Protein AF-A0A5K0VDC9-F1 (afdb_monomer_lite)

Secondary structure (DSSP, 8-state):
-EEEEEEE--SSSPTT-EEEEEE--EEETTEEEEPEEEEEE--S-------------PPP--------------------

pLDDT: mean 77.02, std 18.86, range [46.75, 97.62]

Radius of gyration: 30.5 Å; chains: 1; bounding box: 66×60×68 Å

Foldseek 3Di:
DADEPEEDEDQVDAFFAFPAFPADWDDDPNHGPGHTYTYTYNYNPDPDDDDDPPPPDDDDPDDDDDDDDDDDDDDDDDDD

Sequence (80 aa):
FHEAISREESSVYTEGIIIEEFRRGFMLKGRLLRPAMVKVSAGPGPKKAPLHGEKFTDQPISNSGVDADAPPQEGLTGDS

Organism: NCBI:txid210225

InterPro domains:
  IPR000740 GrpE nucleotide exchange factor [PF01025] (1-41)
  IPR009012 GrpE nucleotide exchange factor, head [G3DSA:2.30.22.10] (1-48)
  IPR009012 GrpE nucleotide exchange factor, head [SSF51064] (1-43)

Structure (mmCIF, N/CA/C/O backbone):
data_AF-A0A5K0VDC9-F1
#
_entry.id   AF-A0A5K0VDC9-F1
#
loop_
_atom_site.group_PDB
_atom_site.id
_atom_site.type_symbol
_atom_site.label_atom_id
_atom_site.label_alt_id
_atom_site.label_comp_id
_atom_site.label_asym_id
_atom_site.label_entity_id
_atom_site.label_seq_id
_atom_site.pdbx_PDB_ins_code
_atom_site.Cartn_x
_atom_site.Cartn_y
_atom_site.Cartn_z
_atom_site.occupancy
_atom_site.B_iso_or_equiv
_atom_site.auth_seq_id
_atom_site.auth_comp_id
_atom_site.auth_asym_id
_atom_site.auth_atom_id
_atom_site.pdbx_PDB_model_num
ATOM 1 N N . PHE A 1 1 ? -4.723 2.393 4.209 1.00 90.75 1 PHE A N 1
ATOM 2 C CA . PHE A 1 1 ? -4.319 1.955 5.566 1.00 90.75 1 PHE A CA 1
ATOM 3 C C . PHE A 1 1 ? -2.912 1.356 5.635 1.00 90.75 1 PHE A C 1
ATOM 5 O O . PHE A 1 1 ? -2.490 0.987 6.725 1.00 90.75 1 PHE A O 1
ATOM 12 N N . HIS A 1 2 ? -2.174 1.287 4.523 1.00 96.25 2 HIS A N 1
ATOM 13 C CA . HIS A 1 2 ? -0.828 0.720 4.471 1.00 96.25 2 HIS A CA 1
ATOM 14 C C . HIS A 1 2 ? 0.159 1.796 4.029 1.00 96.25 2 HIS A C 1
ATOM 16 O O . HIS A 1 2 ? -0.209 2.685 3.261 1.00 96.25 2 HIS A O 1
ATOM 22 N N . GLU A 1 3 ? 1.383 1.693 4.516 1.00 96.19 3 GLU A N 1
ATOM 23 C CA . GLU A 1 3 ? 2.514 2.535 4.168 1.00 96.19 3 GLU A CA 1
ATOM 24 C C . GLU A 1 3 ? 3.667 1.623 3.742 1.00 96.19 3 GLU A C 1
ATOM 26 O O . GLU A 1 3 ? 4.137 0.782 4.514 1.00 96.19 3 GLU A O 1
ATOM 31 N N . ALA A 1 4 ? 4.078 1.747 2.482 1.00 96.31 4 ALA A N 1
ATOM 32 C CA . ALA A 1 4 ? 5.158 0.949 1.924 1.00 96.31 4 ALA A CA 1
ATOM 33 C C . ALA A 1 4 ? 6.505 1.569 2.310 1.00 96.31 4 ALA A C 1
ATOM 35 O O . ALA A 1 4 ? 6.847 2.646 1.827 1.00 96.31 4 ALA A O 1
ATOM 36 N N . ILE A 1 5 ? 7.266 0.882 3.162 1.00 95.56 5 ILE A N 1
ATOM 37 C CA . ILE A 1 5 ? 8.572 1.363 3.651 1.00 95.56 5 ILE A CA 1
ATOM 38 C C . ILE A 1 5 ? 9.756 0.740 2.905 1.00 95.56 5 ILE A C 1
ATOM 40 O O . ILE A 1 5 ? 10.882 1.213 3.016 1.00 95.56 5 ILE A O 1
ATOM 44 N N . SER A 1 6 ? 9.515 -0.339 2.161 1.00 94.00 6 SER A N 1
ATOM 45 C CA . SER A 1 6 ? 10.536 -1.052 1.398 1.00 94.00 6 SER A CA 1
ATOM 46 C C . SER A 1 6 ? 9.912 -1.727 0.180 1.00 94.00 6 SER A C 1
ATOM 48 O O . SER A 1 6 ? 8.735 -2.109 0.207 1.00 94.00 6 SER A O 1
ATOM 50 N N . ARG A 1 7 ? 10.706 -1.860 -0.886 1.00 94.31 7 ARG A N 1
ATOM 51 C CA . ARG A 1 7 ? 10.348 -2.598 -2.097 1.00 94.31 7 ARG A CA 1
ATOM 52 C C . ARG A 1 7 ? 11.347 -3.725 -2.331 1.00 94.31 7 ARG A C 1
ATOM 54 O O . ARG A 1 7 ? 12.545 -3.499 -2.196 1.00 94.31 7 ARG A O 1
ATOM 61 N N . GLU A 1 8 ? 10.855 -4.903 -2.695 1.00 92.75 8 GLU A N 1
ATOM 62 C CA . GLU A 1 8 ? 11.680 -6.073 -3.020 1.00 92.75 8 GLU A CA 1
ATOM 63 C C . GLU A 1 8 ? 11.281 -6.649 -4.382 1.00 92.75 8 GLU A C 1
ATOM 65 O O . GLU A 1 8 ? 10.095 -6.745 -4.714 1.00 92.75 8 GLU A O 1
ATOM 70 N N . GLU A 1 9 ? 12.277 -7.005 -5.189 1.00 90.75 9 GLU A N 1
ATOM 71 C CA . GLU A 1 9 ? 12.067 -7.681 -6.468 1.00 90.75 9 GLU A CA 1
ATOM 72 C C . GLU A 1 9 ? 11.562 -9.100 -6.204 1.00 90.75 9 GLU A C 1
ATOM 74 O O . GLU A 1 9 ? 12.186 -9.873 -5.480 1.00 90.75 9 GLU A O 1
ATOM 79 N N . SER A 1 10 ? 10.417 -9.458 -6.781 1.00 87.31 10 SER A N 1
ATOM 80 C CA . SER A 1 10 ? 9.856 -10.797 -6.612 1.00 87.31 10 SER A CA 1
ATOM 81 C C . SER A 1 10 ? 9.337 -11.318 -7.935 1.00 87.31 10 SER A C 1
ATOM 83 O O . SER A 1 10 ? 8.528 -10.674 -8.584 1.00 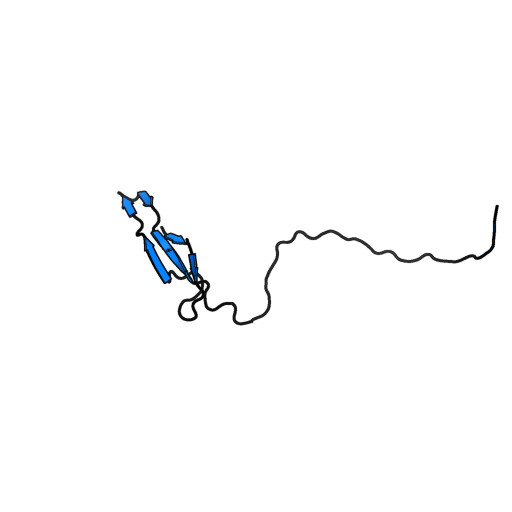87.31 10 SER A O 1
ATOM 85 N N . SER A 1 11 ? 9.762 -12.517 -8.322 1.00 87.88 11 SER A N 1
ATOM 86 C CA . SER A 1 11 ? 9.212 -13.215 -9.488 1.00 87.88 11 SER A CA 1
ATOM 87 C C . SER A 1 11 ? 7.874 -13.901 -9.211 1.00 87.88 11 SER A C 1
ATOM 89 O O . SER A 1 11 ? 7.202 -14.319 -10.153 1.00 87.88 11 SER A O 1
ATOM 91 N N . VAL A 1 12 ? 7.499 -14.019 -7.933 1.00 89.62 12 VAL A N 1
ATOM 92 C CA . VAL A 1 12 ? 6.273 -14.683 -7.472 1.00 89.62 12 VAL A CA 1
ATOM 93 C C . VAL A 1 12 ? 5.127 -13.683 -7.352 1.00 89.62 12 VAL A C 1
ATOM 95 O O . VAL A 1 12 ? 4.003 -13.981 -7.751 1.00 89.62 12 VAL A O 1
ATOM 98 N N . TYR A 1 13 ? 5.412 -12.493 -6.824 1.00 88.69 13 TYR A N 1
ATOM 99 C CA . TYR A 1 13 ? 4.420 -11.444 -6.607 1.00 88.69 13 TYR A CA 1
ATOM 100 C C . TYR A 1 13 ? 4.524 -10.370 -7.690 1.00 88.69 13 TYR A C 1
ATOM 102 O O . TYR A 1 13 ? 5.617 -9.972 -8.077 1.00 88.69 13 TYR A O 1
ATOM 110 N N . THR A 1 14 ? 3.382 -9.898 -8.189 1.00 87.88 14 THR A N 1
ATOM 111 C CA . THR A 1 14 ? 3.329 -8.798 -9.160 1.00 87.88 14 THR A CA 1
ATOM 112 C C . THR A 1 14 ? 3.644 -7.458 -8.502 1.00 87.88 14 THR A C 1
ATOM 114 O O . THR A 1 14 ? 3.515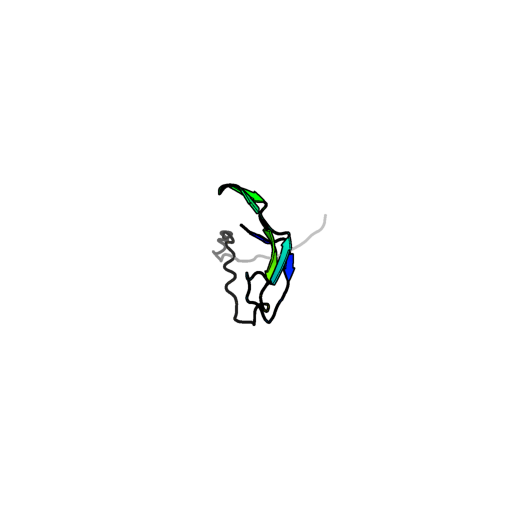 -7.306 -7.286 1.00 87.88 14 THR A O 1
ATOM 117 N N . GLU A 1 15 ? 4.014 -6.465 -9.311 1.00 89.31 15 GLU A N 1
ATOM 118 C CA . GLU A 1 15 ? 4.294 -5.113 -8.825 1.00 89.31 15 GLU A CA 1
ATOM 119 C C . GLU A 1 15 ? 3.111 -4.544 -8.023 1.00 89.31 15 GLU A C 1
ATOM 121 O O . GLU A 1 15 ? 1.946 -4.701 -8.391 1.00 89.31 15 GLU A O 1
ATOM 126 N N . GLY A 1 16 ? 3.423 -3.909 -6.892 1.00 87.19 16 GLY A N 1
ATOM 127 C CA . GLY A 1 16 ? 2.443 -3.255 -6.024 1.00 87.19 16 GLY A CA 1
ATOM 128 C C . GLY A 1 16 ? 1.757 -4.171 -5.006 1.00 87.19 16 GLY A C 1
ATOM 129 O O . GLY A 1 16 ? 0.978 -3.680 -4.189 1.00 87.19 16 GLY A O 1
ATOM 130 N N . ILE A 1 17 ? 2.052 -5.474 -4.996 1.00 93.12 17 ILE A N 1
ATOM 131 C CA . ILE A 1 17 ? 1.504 -6.417 -4.008 1.00 93.12 17 ILE A CA 1
ATOM 132 C C . ILE A 1 17 ? 2.306 -6.374 -2.705 1.00 93.12 17 ILE A C 1
ATOM 134 O O . ILE A 1 17 ? 3.529 -6.285 -2.723 1.00 93.12 17 ILE A O 1
ATOM 138 N N . ILE A 1 18 ? 1.629 -6.458 -1.558 1.00 93.75 18 ILE A N 1
ATOM 139 C CA . ILE A 1 18 ? 2.286 -6.557 -0.248 1.00 93.75 18 ILE A CA 1
ATOM 140 C C . ILE A 1 18 ? 2.908 -7.950 -0.104 1.00 93.75 18 ILE A C 1
ATOM 142 O O . ILE A 1 18 ? 2.197 -8.949 -0.163 1.00 93.75 18 ILE A O 1
ATOM 146 N N . ILE A 1 19 ? 4.223 -7.999 0.103 1.00 94.44 19 ILE A N 1
ATOM 147 C CA . ILE A 1 19 ? 4.978 -9.240 0.328 1.00 94.44 19 ILE A CA 1
ATOM 148 C C . ILE A 1 19 ? 4.983 -9.587 1.818 1.00 94.44 19 ILE A C 1
ATOM 150 O O . ILE A 1 19 ? 4.803 -10.741 2.192 1.00 94.44 19 ILE A O 1
ATOM 154 N N . GLU A 1 20 ? 5.207 -8.586 2.673 1.00 95.00 20 GLU A N 1
ATO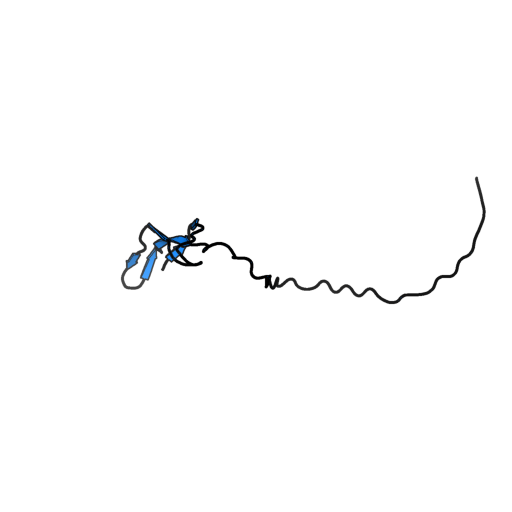M 155 C CA . GLU A 1 20 ? 5.454 -8.799 4.099 1.00 95.00 20 GLU A CA 1
ATOM 156 C C . GLU A 1 20 ? 4.953 -7.613 4.935 1.00 95.00 20 GLU A C 1
ATOM 158 O O . GLU A 1 20 ? 5.118 -6.452 4.553 1.00 95.00 20 GLU A O 1
ATOM 163 N N . GLU A 1 21 ? 4.353 -7.892 6.095 1.00 96.19 21 GLU A N 1
ATOM 164 C CA . GLU A 1 21 ? 3.951 -6.876 7.072 1.00 96.19 21 GLU A CA 1
ATOM 165 C C . GLU A 1 21 ? 5.006 -6.767 8.175 1.00 96.19 21 GLU A C 1
ATOM 167 O O . GLU A 1 21 ? 5.162 -7.667 8.996 1.00 96.19 21 GLU A O 1
ATOM 172 N N . PHE A 1 22 ? 5.703 -5.633 8.233 1.00 95.62 22 PHE A N 1
ATOM 173 C CA . PHE A 1 22 ? 6.713 -5.383 9.263 1.00 95.62 22 PHE A CA 1
ATOM 174 C C . PHE A 1 22 ? 6.100 -4.940 10.587 1.00 95.62 22 PHE A C 1
ATOM 176 O O . PHE A 1 22 ? 6.605 -5.248 11.667 1.00 95.62 22 PHE A O 1
ATOM 183 N N . ARG A 1 23 ? 5.031 -4.144 10.517 1.00 96.50 23 ARG A N 1
ATOM 184 C CA . ARG A 1 23 ? 4.304 -3.691 11.701 1.00 96.50 23 ARG A CA 1
ATOM 185 C C . ARG A 1 23 ? 2.842 -3.468 11.370 1.00 96.50 23 ARG A C 1
ATOM 187 O O . ARG A 1 23 ? 2.516 -2.708 10.458 1.00 96.50 23 ARG A O 1
ATOM 194 N N . ARG A 1 24 ? 1.984 -4.007 12.228 1.00 95.69 24 ARG A N 1
ATOM 195 C CA . ARG A 1 24 ? 0.541 -3.824 12.146 1.00 95.69 24 ARG A CA 1
ATOM 196 C C . ARG A 1 24 ? 0.104 -2.377 12.332 1.00 95.69 24 ARG A C 1
ATOM 198 O O . ARG A 1 24 ? 0.596 -1.659 13.205 1.00 95.69 24 ARG A O 1
ATOM 205 N N . GLY A 1 25 ? -0.839 -1.974 11.487 1.00 96.44 25 GLY A N 1
ATOM 206 C CA . GLY A 1 25 ? -1.568 -0.715 11.587 1.00 96.44 25 GLY A CA 1
ATOM 207 C C . GLY A 1 25 ? -2.808 -0.859 12.462 1.00 96.44 25 GLY A C 1
ATOM 208 O O . GLY A 1 25 ? -3.331 -1.957 12.642 1.00 96.44 25 GLY A O 1
ATOM 209 N N . PHE A 1 26 ? -3.304 0.256 12.991 1.00 96.00 26 PHE A N 1
ATOM 210 C CA . PHE A 1 26 ? -4.457 0.250 13.889 1.00 96.00 26 PHE A CA 1
ATOM 211 C C . PHE A 1 26 ? -5.457 1.345 13.538 1.00 96.00 26 PHE A C 1
ATOM 213 O O . PHE A 1 26 ? -5.098 2.471 13.179 1.00 96.00 26 PHE A O 1
ATOM 220 N N . MET A 1 27 ? -6.731 1.004 13.709 1.00 96.50 27 MET A N 1
ATOM 221 C CA . MET A 1 27 ? -7.852 1.931 13.647 1.00 96.50 27 MET A CA 1
ATOM 222 C C . MET A 1 27 ? -8.595 1.898 14.979 1.00 96.50 27 MET A C 1
ATOM 224 O O . MET A 1 27 ? -8.849 0.825 15.522 1.00 96.50 27 MET A O 1
ATOM 228 N N . LEU A 1 28 ? -8.963 3.068 15.494 1.00 95.69 28 LEU A N 1
ATOM 229 C CA . LEU A 1 28 ? -9.767 3.204 16.704 1.00 95.69 28 LEU A CA 1
ATOM 230 C C . LEU A 1 28 ? -11.045 3.953 16.357 1.00 95.69 28 LEU A C 1
ATOM 232 O O . LEU A 1 28 ? -10.991 5.111 15.952 1.00 95.69 28 LEU A O 1
ATOM 236 N N . LYS A 1 29 ? -12.197 3.291 16.521 1.00 95.38 29 LYS A N 1
ATOM 237 C CA . LYS A 1 29 ? -13.522 3.879 16.249 1.00 95.38 29 LYS A CA 1
ATOM 238 C C . LYS A 1 29 ? -13.615 4.524 14.851 1.00 95.38 29 LYS A C 1
ATOM 240 O O . LYS A 1 29 ? -14.104 5.636 14.709 1.00 95.38 29 LYS A O 1
ATOM 245 N N . GLY A 1 30 ? -13.075 3.856 13.829 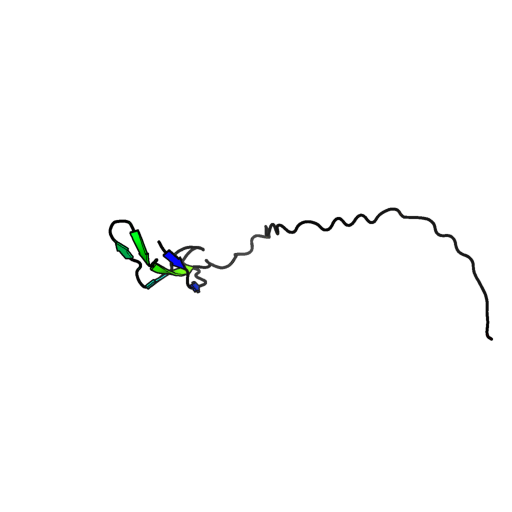1.00 92.75 30 GLY A N 1
ATOM 246 C CA . GLY A 1 30 ? -13.058 4.361 12.447 1.00 92.75 30 GLY A CA 1
ATOM 247 C C . GLY A 1 30 ? -11.988 5.420 12.143 1.00 92.75 30 GLY A C 1
ATOM 248 O O . GLY A 1 30 ? -11.844 5.818 10.992 1.00 92.75 30 GLY A O 1
ATOM 249 N N . ARG A 1 31 ? -11.192 5.851 13.131 1.00 96.00 31 ARG A N 1
ATOM 250 C CA . ARG A 1 31 ? -10.059 6.764 12.925 1.00 96.00 31 ARG A CA 1
ATOM 251 C C . ARG A 1 31 ? -8.760 5.984 12.738 1.00 96.00 31 ARG A C 1
ATOM 253 O O . ARG A 1 31 ? -8.408 5.161 13.583 1.00 96.00 31 ARG A O 1
ATOM 260 N N . LEU A 1 32 ? -8.021 6.277 11.667 1.00 95.94 32 LEU A N 1
ATOM 261 C CA . LEU A 1 32 ? -6.676 5.740 11.454 1.00 95.94 32 LEU A CA 1
ATOM 262 C C . LEU A 1 32 ? -5.718 6.322 12.499 1.00 95.94 32 LEU A C 1
ATOM 264 O O . LEU A 1 32 ? -5.471 7.525 12.507 1.00 95.94 32 LEU A O 1
ATOM 268 N N . LEU A 1 33 ? -5.196 5.470 13.383 1.00 95.62 33 LEU A N 1
ATOM 269 C CA . LEU A 1 33 ? -4.185 5.874 14.364 1.00 95.62 33 LEU A CA 1
ATOM 270 C C . LEU A 1 33 ? -2.779 5.744 13.792 1.00 95.62 33 LEU A C 1
ATOM 272 O O . LEU A 1 33 ? -1.918 6.581 14.043 1.00 95.62 33 LEU A O 1
ATOM 276 N N . ARG A 1 34 ? -2.549 4.672 13.035 1.00 96.00 34 ARG A N 1
ATOM 277 C CA . ARG A 1 34 ? -1.264 4.384 12.412 1.00 96.00 34 ARG A CA 1
ATOM 278 C C . ARG A 1 34 ? -1.471 3.458 11.213 1.00 96.00 34 ARG A C 1
ATOM 280 O O . ARG A 1 34 ? -2.139 2.434 11.385 1.00 96.00 34 ARG A O 1
ATOM 287 N N . PRO A 1 35 ? -0.906 3.761 10.034 1.00 96.94 35 PRO A N 1
ATOM 288 C CA . PRO A 1 35 ? -0.887 2.810 8.931 1.00 96.94 35 PRO A CA 1
ATOM 289 C C . PRO A 1 35 ? -0.010 1.593 9.260 1.00 96.94 35 PRO A C 1
ATOM 291 O O . PRO A 1 35 ? 0.916 1.662 10.073 1.00 96.94 35 PRO A O 1
ATOM 294 N N . ALA A 1 36 ? -0.317 0.460 8.634 1.00 97.62 36 ALA A N 1
ATOM 295 C CA . ALA A 1 36 ? 0.544 -0.714 8.688 1.00 97.62 36 ALA A CA 1
ATOM 296 C C . ALA A 1 36 ? 1.796 -0.462 7.845 1.00 97.62 36 ALA A C 1
ATOM 298 O O . ALA A 1 36 ? 1.683 0.030 6.724 1.00 97.62 36 ALA A O 1
ATOM 299 N N . MET A 1 37 ? 2.969 -0.804 8.371 1.00 97.25 37 MET A N 1
ATOM 300 C CA . MET A 1 37 ? 4.226 -0.689 7.634 1.00 97.25 37 MET A CA 1
ATOM 301 C C . MET A 1 37 ? 4.491 -2.001 6.915 1.00 97.25 37 MET A C 1
ATOM 303 O O . MET A 1 37 ? 4.569 -3.053 7.556 1.00 97.25 37 MET A O 1
ATOM 307 N N . VAL A 1 38 ? 4.624 -1.934 5.597 1.00 97.56 38 VAL A N 1
ATOM 308 C CA . VAL A 1 38 ? 4.683 -3.120 4.742 1.00 97.56 38 VAL A CA 1
ATOM 309 C C . VAL A 1 38 ? 5.845 -3.053 3.757 1.00 97.56 38 VAL A C 1
ATOM 311 O O . VAL A 1 38 ? 6.298 -1.972 3.366 1.00 97.56 38 VAL A O 1
ATOM 314 N N . LYS A 1 39 ? 6.314 -4.231 3.354 1.00 96.44 39 LYS A N 1
ATOM 315 C CA . LYS A 1 39 ? 7.154 -4.442 2.180 1.00 96.44 39 LYS A CA 1
ATOM 316 C C . LYS A 1 39 ? 6.258 -4.705 0.981 1.00 96.44 39 LYS A C 1
ATOM 318 O O . LYS A 1 39 ? 5.369 -5.556 1.061 1.00 96.44 39 LYS A O 1
ATOM 323 N N . VAL A 1 40 ? 6.500 -4.020 -0.127 1.00 95.88 40 VAL A N 1
ATOM 324 C CA . VAL A 1 40 ? 5.773 -4.270 -1.378 1.00 95.88 40 VAL A CA 1
ATOM 325 C C . VAL A 1 40 ? 6.686 -4.869 -2.433 1.00 95.88 40 VAL A C 1
ATOM 327 O O . VAL A 1 40 ? 7.899 -4.675 -2.419 1.00 95.88 40 VAL A O 1
ATOM 330 N N . SER A 1 41 ? 6.099 -5.602 -3.362 1.00 95.25 41 SER A N 1
ATOM 331 C CA . SER A 1 41 ? 6.809 -6.131 -4.504 1.00 95.25 41 SER A CA 1
ATOM 332 C C . SER A 1 41 ? 7.026 -5.044 -5.544 1.00 95.25 41 SER A C 1
ATOM 334 O O . SER A 1 41 ? 6.095 -4.316 -5.896 1.00 95.25 41 SER A O 1
ATOM 336 N N . ALA A 1 42 ? 8.245 -4.974 -6.071 1.00 91.44 42 ALA A N 1
ATOM 337 C CA . ALA A 1 42 ? 8.542 -4.262 -7.311 1.00 91.44 42 ALA A CA 1
ATOM 338 C C . ALA A 1 42 ? 8.148 -5.080 -8.562 1.00 91.44 42 ALA A C 1
ATOM 340 O O . ALA A 1 42 ? 8.345 -4.624 -9.682 1.00 91.44 42 ALA A O 1
ATOM 341 N N . GLY A 1 43 ? 7.583 -6.279 -8.373 1.00 88.38 43 GLY A N 1
ATOM 342 C CA . GLY A 1 43 ? 7.299 -7.240 -9.428 1.00 88.38 43 GLY A CA 1
ATOM 343 C C . GLY A 1 43 ? 8.552 -7.966 -9.923 1.00 88.38 43 GLY A C 1
ATOM 344 O O . GLY A 1 43 ? 9.674 -7.661 -9.499 1.00 88.38 43 GLY A O 1
ATOM 345 N N . PRO A 1 44 ? 8.387 -8.929 -10.847 1.00 79.75 44 PRO A N 1
ATOM 346 C CA . PRO A 1 44 ? 9.481 -9.353 -11.693 1.00 79.75 44 PRO A CA 1
ATOM 347 C C . PRO A 1 44 ? 9.783 -8.147 -12.570 1.00 79.75 44 PRO A C 1
ATOM 349 O O . PRO A 1 44 ? 8.928 -7.766 -13.371 1.00 79.75 44 PRO A O 1
ATOM 352 N N . GLY A 1 45 ? 10.951 -7.529 -12.368 1.00 67.19 45 GLY A N 1
ATOM 353 C CA . GLY A 1 45 ? 11.380 -6.339 -13.102 1.00 67.19 45 GLY A CA 1
ATOM 354 C C . GLY A 1 45 ? 11.092 -6.447 -14.604 1.00 67.19 45 GLY A C 1
ATOM 355 O O . GLY A 1 45 ? 10.969 -7.560 -15.127 1.00 67.19 45 GLY A O 1
ATOM 356 N N . PRO A 1 46 ? 10.953 -5.311 -15.309 1.00 64.38 46 PRO A N 1
ATOM 357 C CA . PRO A 1 46 ? 10.325 -5.247 -16.621 1.00 64.38 46 PRO A CA 1
ATOM 358 C C . PRO A 1 46 ? 10.895 -6.321 -17.547 1.00 64.38 46 PRO A C 1
ATOM 360 O O . PRO A 1 46 ? 12.023 -6.222 -18.035 1.00 64.38 46 PRO A O 1
ATOM 363 N N . LYS A 1 47 ? 10.099 -7.366 -17.806 1.00 59.59 47 LYS A N 1
ATOM 364 C CA . LYS A 1 47 ? 10.356 -8.259 -18.932 1.00 59.59 47 LYS A CA 1
ATOM 365 C C . LYS A 1 47 ? 10.257 -7.360 -20.152 1.00 59.59 47 LYS A C 1
ATOM 367 O O . LYS A 1 47 ? 9.158 -6.906 -20.447 1.00 59.59 47 LYS A O 1
ATOM 372 N N . LYS A 1 48 ? 11.392 -7.033 -20.783 1.00 50.88 48 LYS A N 1
ATOM 373 C CA . LYS A 1 48 ? 11.477 -6.191 -21.988 1.00 50.88 48 LYS A CA 1
ATOM 374 C C . LYS A 1 48 ? 10.248 -6.385 -22.890 1.00 50.88 48 LYS A C 1
ATOM 376 O O . LYS A 1 48 ? 10.174 -7.347 -23.646 1.00 50.88 48 LYS A O 1
ATOM 381 N N . ALA A 1 49 ? 9.337 -5.426 -22.828 1.00 52.75 49 ALA A N 1
ATOM 382 C CA . ALA A 1 49 ? 8.508 -4.974 -23.928 1.00 52.75 49 ALA A CA 1
ATOM 383 C C . ALA A 1 49 ? 8.762 -3.457 -24.002 1.00 52.75 49 ALA A C 1
ATOM 385 O O . ALA A 1 49 ? 8.896 -2.814 -22.956 1.00 52.75 49 ALA A O 1
ATOM 386 N N . PRO A 1 50 ? 9.007 -2.901 -25.197 1.00 50.72 50 PRO A N 1
ATOM 387 C CA . PRO A 1 50 ? 9.696 -1.628 -25.337 1.00 50.72 50 PRO A CA 1
ATOM 388 C C . PRO A 1 50 ? 8.829 -0.462 -24.847 1.00 50.72 50 PRO A C 1
ATOM 390 O O . PRO A 1 50 ? 7.665 -0.359 -25.205 1.00 50.72 50 PRO A O 1
ATOM 393 N N . LEU A 1 51 ? 9.453 0.419 -24.058 1.00 58.66 51 LEU A N 1
ATOM 394 C CA . LEU A 1 51 ? 9.235 1.870 -24.014 1.00 58.66 51 LEU A CA 1
ATOM 395 C C . LEU A 1 51 ? 7.784 2.375 -24.195 1.00 58.66 51 LEU A C 1
ATOM 397 O O . LEU A 1 51 ? 7.345 2.630 -25.312 1.00 58.66 51 LEU A O 1
ATOM 401 N N . HIS A 1 52 ? 7.134 2.740 -23.089 1.00 48.69 52 HIS A N 1
ATOM 402 C CA . HIS A 1 52 ? 6.416 4.022 -23.022 1.00 48.69 52 HIS A CA 1
ATOM 403 C C . HIS A 1 52 ? 6.712 4.709 -21.689 1.00 48.69 52 HIS A C 1
ATOM 405 O O . HIS A 1 52 ? 5.893 4.837 -20.788 1.00 48.69 52 HIS A O 1
ATOM 411 N N . GLY A 1 53 ? 7.970 5.135 -21.568 1.00 53.22 53 GLY A N 1
ATOM 412 C CA . GLY A 1 53 ? 8.283 6.301 -20.762 1.00 53.22 53 GLY A CA 1
ATOM 413 C C . GLY A 1 53 ? 7.814 7.527 -21.531 1.00 53.22 53 GLY A C 1
ATOM 414 O O . GLY A 1 53 ? 8.613 8.145 -22.235 1.00 53.22 53 GLY A O 1
ATOM 415 N N . GLU A 1 54 ? 6.538 7.872 -21.403 1.00 49.81 54 GLU A N 1
ATOM 416 C CA . GLU A 1 54 ? 6.063 9.220 -21.700 1.00 49.81 54 GLU A CA 1
ATOM 417 C C . GLU A 1 54 ? 6.554 10.129 -20.571 1.00 49.81 54 GLU A C 1
ATOM 419 O O . GLU A 1 54 ? 5.903 10.405 -19.568 1.00 49.81 54 GLU A O 1
ATOM 424 N N . LYS A 1 55 ? 7.822 10.518 -20.728 1.00 46.75 55 LYS A N 1
ATOM 425 C CA . LYS A 1 55 ? 8.398 11.681 -20.075 1.00 46.75 55 LYS A CA 1
ATOM 426 C C . LYS A 1 55 ? 7.510 12.869 -20.431 1.00 46.75 55 LYS A C 1
ATOM 428 O O . LYS A 1 55 ? 7.501 13.301 -21.581 1.00 46.75 55 LYS A O 1
ATOM 433 N N . PHE A 1 56 ? 6.810 13.411 -19.443 1.00 52.91 56 PHE A N 1
ATOM 434 C CA . PHE A 1 56 ? 6.248 14.755 -19.507 1.00 52.91 56 PHE A CA 1
ATOM 435 C C . PHE A 1 56 ? 7.415 15.754 -19.411 1.00 52.91 56 PHE A C 1
ATOM 437 O O . PHE A 1 56 ? 7.673 16.352 -18.372 1.00 52.91 56 PHE A O 1
ATOM 444 N N . THR A 1 57 ? 8.229 15.821 -20.462 1.00 50.16 57 THR A N 1
ATOM 445 C CA . THR A 1 57 ? 9.224 16.877 -20.652 1.00 50.16 57 THR A CA 1
ATOM 446 C C . THR A 1 57 ? 8.592 17.907 -21.562 1.00 50.16 57 THR A C 1
ATOM 448 O O . THR A 1 57 ? 8.420 17.643 -22.753 1.00 50.16 57 THR A O 1
ATOM 451 N N . ASP A 1 58 ? 8.240 19.056 -20.987 1.00 58.59 58 ASP A N 1
ATOM 452 C CA . ASP A 1 58 ? 7.963 20.270 -21.745 1.00 58.59 58 ASP A CA 1
ATOM 453 C C . ASP A 1 58 ? 9.081 20.480 -22.774 1.00 58.59 58 ASP A C 1
ATOM 455 O O . ASP A 1 58 ? 10.275 20.450 -22.461 1.00 58.59 58 ASP A O 1
ATOM 459 N N . GLN A 1 59 ? 8.675 20.597 -24.033 1.00 62.16 59 GLN A N 1
ATOM 460 C CA . GLN A 1 59 ? 9.557 20.693 -25.188 1.00 62.16 59 GLN A CA 1
ATOM 461 C C . GLN A 1 59 ? 10.355 22.009 -25.147 1.00 62.16 59 GLN A C 1
ATOM 463 O O . GLN A 1 59 ? 9.757 23.064 -24.926 1.00 62.16 59 GLN A O 1
ATOM 468 N N . PRO A 1 60 ? 11.668 22.015 -25.441 1.00 55.84 60 PRO A N 1
ATOM 469 C CA . PRO A 1 60 ? 12.339 23.238 -25.851 1.00 55.84 60 PRO A CA 1
ATOM 470 C C . PRO A 1 60 ? 11.923 23.576 -27.289 1.00 55.84 60 PRO A C 1
ATOM 472 O O . PRO A 1 60 ? 12.146 22.798 -28.215 1.00 55.84 60 PRO A O 1
ATOM 475 N N . ILE A 1 61 ? 11.321 24.749 -27.480 1.00 58.66 61 ILE A N 1
ATOM 476 C CA . ILE A 1 61 ? 11.040 25.313 -28.805 1.00 58.66 61 ILE A CA 1
ATOM 477 C C . ILE A 1 61 ? 12.387 25.685 -29.448 1.00 58.66 61 ILE A C 1
ATOM 479 O O . ILE A 1 61 ? 12.941 26.748 -29.174 1.00 58.66 61 ILE A O 1
ATOM 483 N N . SER A 1 62 ? 12.960 24.797 -30.260 1.00 60.00 62 SER A N 1
ATOM 484 C CA . SER A 1 62 ? 14.105 25.113 -31.118 1.00 60.00 62 SER A CA 1
ATOM 485 C C . SER A 1 62 ? 13.617 25.337 -32.546 1.00 60.00 62 SER A C 1
ATOM 487 O O . SER A 1 62 ? 13.402 24.381 -33.291 1.00 60.00 62 SER A O 1
ATOM 489 N N . ASN A 1 63 ? 13.467 26.600 -32.938 1.00 57.94 63 ASN A N 1
ATOM 490 C CA . ASN A 1 63 ? 13.223 26.964 -34.329 1.00 57.94 63 ASN A CA 1
ATOM 491 C C . ASN A 1 63 ? 14.563 27.371 -34.947 1.00 57.94 63 ASN A C 1
ATOM 493 O O . ASN A 1 63 ? 14.974 28.523 -34.837 1.00 57.94 63 ASN A O 1
ATOM 497 N N . SER A 1 64 ? 15.252 26.428 -35.586 1.00 54.97 64 SER A N 1
ATOM 498 C CA . SER A 1 64 ? 16.369 26.723 -36.486 1.00 54.97 64 SER A CA 1
ATOM 499 C C . SER A 1 64 ? 16.015 26.240 -37.885 1.00 54.97 64 SER A C 1
ATOM 501 O O . SER A 1 64 ? 15.877 25.037 -38.103 1.00 54.97 64 SER A O 1
ATOM 503 N N . GLY A 1 65 ? 15.880 27.178 -38.818 1.00 49.81 65 GLY A N 1
ATOM 504 C CA . GLY A 1 65 ? 15.757 26.873 -40.236 1.00 49.81 65 GLY A CA 1
ATOM 505 C C . GLY A 1 65 ? 15.345 28.089 -41.046 1.00 49.81 65 GLY A C 1
ATOM 506 O O . GLY A 1 65 ? 14.156 28.319 -41.213 1.00 49.81 65 GLY A O 1
ATOM 507 N N . VAL A 1 66 ? 16.327 28.830 -41.557 1.00 64.38 66 VAL A N 1
ATOM 508 C CA . VAL A 1 66 ? 16.332 29.268 -42.959 1.00 64.38 66 VAL A CA 1
ATOM 509 C C . VAL A 1 66 ? 17.786 29.412 -43.401 1.00 64.38 66 VAL A C 1
ATOM 511 O O . VAL A 1 66 ? 18.542 30.227 -42.876 1.00 64.38 66 VAL A O 1
ATOM 514 N N . ASP A 1 67 ? 18.168 28.528 -44.313 1.00 58.62 67 ASP A N 1
ATOM 515 C CA . ASP A 1 67 ? 19.443 28.490 -45.011 1.00 58.62 67 ASP A CA 1
ATOM 516 C C . ASP A 1 67 ? 19.635 29.683 -45.963 1.00 58.62 67 ASP A C 1
ATOM 518 O O . ASP A 1 67 ? 18.679 30.350 -46.357 1.00 58.62 67 ASP A O 1
ATOM 522 N N . ALA A 1 68 ? 20.884 29.800 -46.423 1.00 58.28 68 ALA A N 1
ATOM 523 C CA . ALA A 1 68 ? 21.323 30.426 -47.670 1.00 58.28 68 ALA A CA 1
ATOM 524 C C . ALA A 1 68 ? 21.486 31.955 -47.685 1.00 58.28 68 ALA A C 1
ATOM 526 O O . ALA A 1 68 ? 20.569 32.685 -48.038 1.00 58.28 68 ALA A O 1
ATOM 527 N N . ASP A 1 69 ? 22.721 32.412 -47.456 1.00 59.00 69 ASP A N 1
ATOM 528 C CA . ASP A 1 69 ? 23.439 33.185 -48.480 1.00 59.00 69 ASP A CA 1
ATOM 529 C C . ASP A 1 69 ? 24.948 33.178 -48.175 1.00 59.00 69 ASP A C 1
ATOM 531 O O . ASP A 1 69 ? 25.414 33.770 -47.203 1.00 59.00 69 ASP A O 1
ATOM 535 N N . ALA A 1 70 ? 25.714 32.448 -48.979 1.00 58.78 70 ALA A N 1
ATOM 536 C CA . ALA A 1 70 ? 27.164 32.563 -49.032 1.00 58.78 70 ALA A CA 1
ATOM 537 C C . ALA A 1 70 ? 27.518 33.011 -50.449 1.00 58.78 70 ALA A C 1
ATOM 539 O O . ALA A 1 70 ? 27.130 32.339 -51.409 1.00 58.78 70 ALA A O 1
ATOM 540 N N . PRO A 1 71 ? 28.301 34.090 -50.591 1.00 62.91 71 PRO A N 1
ATOM 541 C CA . PRO A 1 71 ? 29.473 33.953 -51.447 1.00 62.91 71 PRO A CA 1
ATOM 542 C C . PRO A 1 71 ? 30.765 34.597 -50.893 1.00 62.91 71 PRO A C 1
ATOM 544 O O . PRO A 1 71 ? 30.727 35.384 -49.947 1.00 62.91 71 PRO A O 1
ATOM 547 N N . PRO A 1 72 ? 31.928 34.233 -51.472 1.00 68.44 72 PRO A N 1
ATOM 548 C CA . PRO A 1 72 ? 33.259 34.362 -50.867 1.00 68.44 72 PRO A CA 1
ATOM 549 C C . PRO A 1 72 ? 34.122 35.441 -51.537 1.00 68.44 72 PRO A C 1
ATOM 551 O O . PRO A 1 72 ? 34.012 35.551 -52.749 1.00 68.44 72 PRO A O 1
ATOM 554 N N . GLN A 1 73 ? 35.033 36.130 -50.822 1.00 59.56 73 GLN A N 1
ATOM 555 C CA . GLN A 1 73 ? 36.260 36.779 -51.370 1.00 59.56 73 GLN A CA 1
ATOM 556 C C . GLN A 1 73 ? 37.301 36.911 -50.228 1.00 59.56 73 GLN A C 1
ATOM 558 O O . GLN A 1 73 ? 37.015 37.534 -49.213 1.00 59.56 73 GLN A O 1
ATOM 563 N N . GLU A 1 74 ? 38.351 36.085 -50.160 1.00 50.56 74 GLU A N 1
ATOM 564 C CA . GLU A 1 74 ? 39.681 36.230 -50.794 1.00 50.56 74 GLU A CA 1
ATOM 565 C C . GLU A 1 74 ? 40.573 37.368 -50.237 1.00 50.56 74 GLU A C 1
ATOM 567 O O . GLU A 1 74 ? 40.369 38.534 -50.540 1.00 50.56 74 GLU A O 1
ATOM 572 N N . GLY A 1 75 ? 41.646 36.987 -49.521 1.00 51.16 75 GLY A N 1
ATOM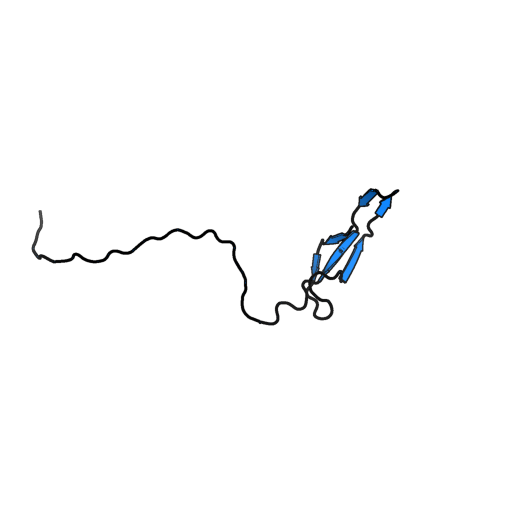 573 C CA . GLY A 1 75 ? 43.005 37.456 -49.843 1.00 51.16 75 GLY A CA 1
ATOM 574 C C . GLY A 1 75 ? 43.696 38.545 -48.996 1.00 51.16 75 GLY A C 1
ATOM 575 O O . GLY A 1 75 ? 43.298 39.699 -49.002 1.00 51.16 75 GLY A O 1
ATOM 576 N N . LEU A 1 76 ? 44.871 38.150 -48.472 1.00 55.50 76 LEU A N 1
ATOM 577 C CA . LEU A 1 76 ? 46.145 38.896 -48.345 1.00 55.50 76 LEU A CA 1
ATOM 578 C C . LEU A 1 76 ? 46.452 39.787 -47.108 1.00 55.50 76 LEU A C 1
ATOM 580 O O . LEU A 1 76 ? 45.966 40.901 -46.990 1.00 55.50 76 LEU A O 1
ATOM 584 N N . THR A 1 77 ? 47.402 39.275 -46.294 1.00 59.25 77 THR A N 1
ATOM 585 C CA . THR A 1 77 ? 48.628 39.903 -45.703 1.00 59.25 77 THR A CA 1
ATOM 586 C C . THR A 1 77 ? 48.498 41.259 -44.988 1.00 59.25 77 THR A C 1
ATOM 588 O O . THR A 1 77 ? 47.996 42.209 -45.562 1.00 59.25 77 THR A O 1
ATOM 591 N N . GLY A 1 78 ? 48.976 41.470 -43.761 1.00 55.72 78 GLY A N 1
ATOM 592 C CA . GLY A 1 78 ? 50.351 41.338 -43.251 1.00 55.72 78 GLY A CA 1
ATOM 593 C C . GLY A 1 78 ? 50.462 42.261 -42.015 1.00 55.72 78 GLY A C 1
ATOM 594 O O . GLY A 1 78 ? 49.734 43.244 -41.930 1.00 55.72 78 GLY A O 1
ATOM 595 N N . ASP A 1 79 ? 51.119 41.828 -40.939 1.00 59.03 79 ASP A N 1
ATOM 596 C CA . ASP A 1 79 ? 52.391 42.425 -40.482 1.00 59.03 79 ASP A CA 1
ATOM 597 C C . ASP A 1 79 ? 52.373 43.961 -40.343 1.00 59.03 79 ASP A C 1
ATOM 599 O O . ASP A 1 79 ? 52.573 44.676 -41.325 1.00 59.03 79 ASP A O 1
ATOM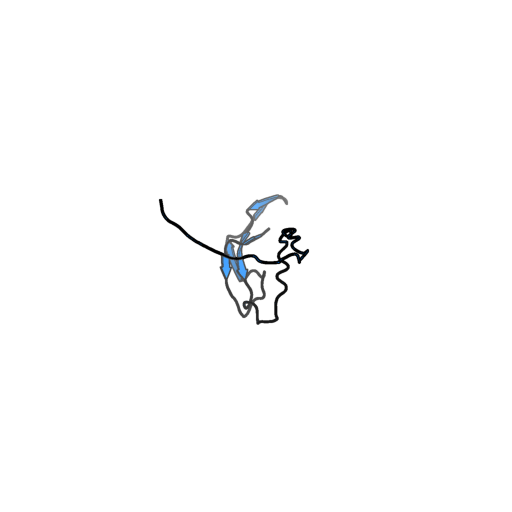 603 N N . SER A 1 80 ? 52.154 44.446 -39.112 1.00 58.62 80 SER A N 1
ATOM 604 C CA . SER A 1 80 ? 52.895 45.547 -38.458 1.00 58.62 80 SER A CA 1
ATOM 605 C C . SER A 1 80 ? 52.493 45.665 -36.986 1.00 58.62 80 SER A C 1
ATOM 607 O O . SER A 1 80 ? 51.273 45.622 -36.708 1.00 58.62 80 SER A O 1
#